Protein AF-A0A633DMC1-F1 (afdb_monomer)

Secondary structure (DSSP, 8-state):
--HHHHHHHHHHHHHHHHTTS-HHHHHHHTTSHHHHHHHHHHHHHGGGGGSPPPTT---HHHHHHHHHHHHHSHHHHHHHHHHTTSHHHHHHHHHT-TTHHHHHHHHHHHHHHHH-TTHHHHHHHHHHHHHTTTS-----

Mean predicted aligned error: 9.58 Å

Sequence (140 aa):
MEKSVFYREVAHRTECLQMSVSRMAVARWCDSPEHREALWQICRDTAAFMVPPAEDGEPAWRKALWARLQETSPDALRQLLALSGGAVLRNQLARGEVYAGAVLHSLLKSWLSQYGRGKERMRQAAQGVTSAREYGGGTG

Organism: Salmonella enterica (NCBI:txid28901)

Nearest PDB structures (foldseek):
  5wg3-assembly1_A  TM=5.152E-01  e=1.893E+00  Homo sapiens
  5ukm-assembly1_A  TM=4.163E-01  e=3.905E+00  Bos taurus

Radius of gyration: 19.3 Å; Cα contacts (8 Å, |Δi|>4): 117; chains: 1; bounding box: 51×54×48 Å

Solvent-accessible surface area (backbone atoms only — not comparable to full-atom values): 7842 Å² total; per-residue (Å²): 104,60,66,71,56,49,55,51,52,32,51,53,53,30,55,61,38,54,76,58,33,54,63,69,59,52,48,61,54,39,68,41,68,67,46,40,51,49,49,52,52,52,29,58,67,30,50,74,36,69,58,69,63,62,85,91,53,85,57,69,62,46,33,53,52,45,52,52,49,48,70,76,39,47,67,64,50,53,53,51,40,59,49,54,58,34,70,64,59,55,52,35,30,71,68,30,41,84,54,37,42,28,24,51,24,54,46,42,50,50,46,43,72,73,54,45,77,56,60,66,61,49,53,50,49,60,53,50,58,60,56,66,68,73,76,73,80,88,77,135

Structure (mmCIF, N/CA/C/O backbone):
data_AF-A0A633DMC1-F1
#
_entry.id   AF-A0A633DMC1-F1
#
loop_
_atom_site.group_PDB
_atom_site.id
_atom_site.type_symbol
_atom_site.label_atom_id
_atom_site.label_alt_id
_atom_site.label_comp_id
_atom_site.label_asym_id
_atom_site.label_entity_id
_atom_site.label_seq_id
_atom_site.pdbx_PDB_ins_code
_atom_site.Cartn_x
_atom_site.Cartn_y
_atom_site.Cartn_z
_atom_site.occupancy
_atom_site.B_iso_or_equiv
_atom_site.auth_seq_id
_atom_site.auth_comp_id
_atom_site.auth_asym_id
_atom_site.auth_atom_id
_atom_site.pdbx_PDB_model_num
ATOM 1 N N . MET A 1 1 ? 6.263 -1.974 -20.923 1.00 65.88 1 MET A N 1
ATOM 2 C CA . MET A 1 1 ? 5.008 -2.593 -20.416 1.00 65.88 1 MET A CA 1
ATOM 3 C C . MET A 1 1 ? 3.846 -1.702 -20.809 1.00 65.88 1 MET A C 1
ATOM 5 O O . MET A 1 1 ? 3.902 -0.510 -20.532 1.00 65.88 1 MET A O 1
ATOM 9 N N . GLU A 1 2 ? 2.811 -2.242 -21.452 1.00 77.75 2 GLU A N 1
ATOM 10 C CA . GLU A 1 2 ? 1.644 -1.441 -21.829 1.00 77.75 2 GLU A CA 1
ATOM 11 C C . GLU A 1 2 ? 0.895 -0.948 -20.575 1.00 77.75 2 GLU A C 1
ATOM 13 O O . GLU A 1 2 ? 0.689 -1.704 -19.623 1.00 77.75 2 GLU A O 1
ATOM 18 N N . LYS A 1 3 ? 0.485 0.329 -20.550 1.00 77.88 3 LYS A N 1
ATOM 19 C CA . LYS A 1 3 ? -0.180 0.937 -19.379 1.00 77.88 3 LYS A CA 1
ATOM 20 C C . LYS A 1 3 ? -1.453 0.180 -18.979 1.00 77.88 3 LYS A C 1
ATOM 22 O O . LYS A 1 3 ? -1.746 0.052 -17.793 1.00 77.88 3 LYS A O 1
ATOM 27 N N . SER A 1 4 ? -2.182 -0.342 -19.963 1.00 84.12 4 SER A N 1
ATOM 28 C CA . SER A 1 4 ? -3.394 -1.150 -19.784 1.00 84.12 4 SER A CA 1
ATOM 29 C C . SER A 1 4 ? -3.129 -2.428 -18.973 1.00 84.12 4 SER A C 1
ATOM 31 O O . SER A 1 4 ? -3.897 -2.758 -18.068 1.00 84.12 4 SER A O 1
ATOM 33 N N . VAL A 1 5 ? -2.004 -3.102 -19.237 1.00 89.12 5 VAL A N 1
ATOM 34 C CA . VAL A 1 5 ? -1.569 -4.317 -18.534 1.00 89.12 5 VAL A CA 1
ATOM 35 C C . VAL A 1 5 ? -1.218 -4.001 -17.085 1.00 89.12 5 VAL A C 1
ATOM 37 O O . VAL A 1 5 ? -1.661 -4.714 -16.188 1.00 89.12 5 VAL A O 1
ATOM 40 N N . PHE A 1 6 ? -0.500 -2.900 -16.838 1.00 90.50 6 PHE A N 1
ATOM 41 C CA . PHE A 1 6 ? -0.142 -2.491 -15.479 1.00 90.50 6 PHE A CA 1
ATOM 42 C C . PHE A 1 6 ? -1.378 -2.298 -14.594 1.00 90.50 6 PHE A C 1
ATOM 44 O O . PHE A 1 6 ? -1.465 -2.887 -13.520 1.00 90.50 6 PHE A O 1
ATOM 51 N N . TYR A 1 7 ? -2.357 -1.507 -15.043 1.00 92.69 7 TYR A N 1
ATOM 52 C CA . TYR A 1 7 ? -3.549 -1.237 -14.234 1.00 92.69 7 TYR A CA 1
ATOM 53 C C . TYR A 1 7 ? -4.426 -2.476 -14.038 1.00 92.69 7 TYR A C 1
ATOM 55 O O . TYR A 1 7 ? -4.974 -2.657 -12.950 1.00 92.69 7 TYR A O 1
ATOM 63 N N . ARG A 1 8 ? -4.527 -3.348 -15.051 1.00 93.81 8 ARG A N 1
ATOM 64 C CA . ARG A 1 8 ? -5.239 -4.628 -14.927 1.00 93.81 8 ARG A CA 1
ATOM 65 C C . ARG A 1 8 ? -4.585 -5.526 -13.877 1.00 93.81 8 ARG A C 1
ATOM 67 O O . ARG A 1 8 ? -5.284 -6.078 -13.034 1.00 93.81 8 ARG A O 1
ATOM 74 N N . GLU A 1 9 ? -3.261 -5.634 -13.902 1.00 94.25 9 GLU A N 1
ATOM 75 C CA . GLU A 1 9 ? -2.512 -6.453 -12.949 1.00 94.25 9 GLU A CA 1
ATOM 76 C C . GLU A 1 9 ? -2.617 -5.901 -11.521 1.00 94.25 9 GLU A C 1
ATOM 78 O O . GLU A 1 9 ? -2.816 -6.659 -10.572 1.00 94.25 9 GLU A O 1
ATOM 83 N N . VAL A 1 10 ? -2.548 -4.574 -11.356 1.00 94.12 10 VAL A N 1
ATOM 84 C CA . VAL A 1 10 ? -2.774 -3.921 -10.057 1.00 94.12 10 VAL A CA 1
ATOM 85 C C . VAL A 1 10 ? -4.169 -4.245 -9.527 1.00 94.12 10 VAL A C 1
ATOM 87 O O . VAL A 1 10 ? -4.284 -4.663 -8.377 1.00 94.12 10 VAL A O 1
ATOM 90 N N . ALA A 1 11 ? -5.211 -4.108 -10.353 1.00 93.75 11 ALA A N 1
ATOM 91 C CA . ALA A 1 11 ? -6.582 -4.420 -9.953 1.00 93.75 11 ALA A CA 1
ATOM 92 C C . ALA A 1 11 ? -6.720 -5.885 -9.511 1.00 93.75 11 ALA A C 1
ATOM 94 O O . ALA A 1 11 ? -7.187 -6.146 -8.403 1.00 93.75 11 ALA A O 1
ATOM 95 N N . HIS A 1 12 ? -6.216 -6.821 -10.319 1.00 93.44 12 HIS A N 1
ATOM 96 C CA . HIS A 1 12 ? -6.263 -8.249 -10.015 1.00 93.44 12 HIS A CA 1
ATOM 97 C C . HIS A 1 12 ? -5.552 -8.591 -8.696 1.00 93.44 12 HIS A C 1
ATOM 99 O O . HIS A 1 12 ? -6.106 -9.268 -7.830 1.00 93.44 12 HIS A O 1
ATOM 105 N N . ARG A 1 13 ? -4.334 -8.075 -8.487 1.00 93.12 13 ARG A N 1
ATOM 106 C CA . ARG A 1 13 ? -3.581 -8.307 -7.243 1.00 93.12 13 ARG A CA 1
ATOM 107 C C . ARG A 1 13 ? -4.263 -7.690 -6.029 1.00 93.12 13 ARG A C 1
ATOM 109 O O . ARG A 1 13 ? -4.246 -8.292 -4.956 1.00 93.12 13 ARG A O 1
ATOM 116 N N . THR A 1 14 ? -4.856 -6.507 -6.181 1.00 93.06 14 THR A N 1
ATOM 117 C CA . THR A 1 14 ? -5.632 -5.875 -5.112 1.00 93.06 14 THR A CA 1
ATOM 118 C C . THR A 1 14 ? -6.859 -6.710 -4.755 1.00 93.06 14 THR A C 1
ATOM 120 O O . THR A 1 14 ? -7.099 -6.910 -3.568 1.00 93.06 14 THR A O 1
ATOM 123 N N . GLU A 1 15 ? -7.596 -7.239 -5.732 1.00 90.56 15 GLU A N 1
ATOM 124 C CA . GLU A 1 15 ? -8.737 -8.134 -5.490 1.00 90.56 15 GLU A CA 1
ATOM 125 C C . GLU A 1 15 ? -8.318 -9.394 -4.725 1.00 90.56 15 GLU A C 1
ATOM 127 O O . GLU A 1 15 ? -8.904 -9.703 -3.686 1.00 90.56 15 GLU A O 1
ATOM 132 N N . CYS A 1 16 ? -7.248 -10.067 -5.161 1.00 89.19 16 CYS A N 1
ATOM 133 C CA . CYS A 1 16 ? -6.709 -11.230 -4.455 1.00 89.19 16 CYS A CA 1
ATOM 134 C C . CYS A 1 16 ? -6.310 -10.890 -3.012 1.00 89.19 16 CYS A C 1
ATOM 136 O O . CYS A 1 16 ? -6.610 -11.644 -2.088 1.00 89.19 16 CYS A O 1
ATOM 138 N N . LEU A 1 17 ? -5.665 -9.739 -2.794 1.00 87.75 17 LEU A N 1
ATOM 139 C CA . LEU A 1 17 ? -5.253 -9.313 -1.459 1.00 87.75 17 LEU A CA 1
ATOM 140 C C . LEU A 1 17 ? -6.452 -8.996 -0.557 1.00 87.75 17 LEU A C 1
ATOM 142 O O . LEU A 1 17 ? -6.435 -9.336 0.625 1.00 87.75 17 LEU A O 1
ATOM 146 N N . GLN A 1 18 ? -7.509 -8.388 -1.102 1.00 86.94 18 GLN A N 1
ATOM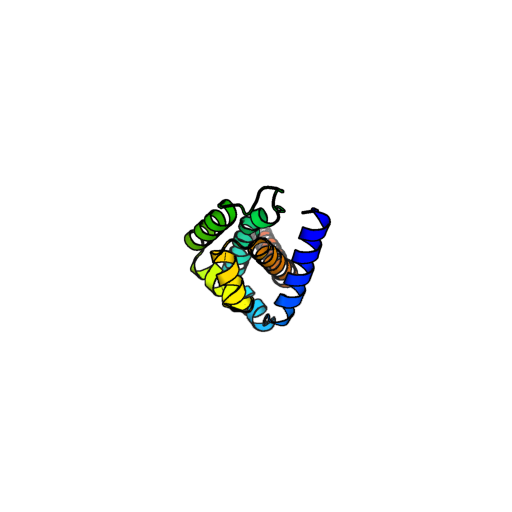 147 C CA . GLN A 1 18 ? -8.723 -8.058 -0.351 1.00 86.94 18 GLN A CA 1
ATOM 148 C C . GLN A 1 18 ? -9.412 -9.284 0.253 1.00 86.94 18 GLN A C 1
ATOM 150 O O . GLN A 1 18 ? -10.060 -9.150 1.292 1.00 86.94 18 GLN A O 1
ATOM 155 N N . MET A 1 19 ? -9.251 -10.468 -0.344 1.00 84.31 19 MET A N 1
ATOM 156 C CA . MET A 1 19 ? -9.784 -11.718 0.207 1.00 84.31 19 MET A CA 1
ATOM 157 C C . MET A 1 19 ? -9.122 -12.107 1.538 1.00 84.31 19 MET A C 1
ATOM 159 O O . MET A 1 19 ? -9.751 -12.760 2.366 1.00 84.31 19 MET A O 1
ATOM 163 N N . SER A 1 20 ? -7.888 -11.657 1.773 1.00 82.44 20 SER A N 1
ATOM 164 C CA . SER A 1 20 ? -7.120 -11.914 3.000 1.00 82.44 20 SER A CA 1
ATOM 165 C C . SER A 1 20 ? -7.283 -10.818 4.060 1.00 82.44 20 SER A C 1
ATOM 167 O O . SER A 1 20 ? -6.751 -10.933 5.164 1.00 82.44 20 SER A O 1
ATOM 169 N N . VAL A 1 21 ? -7.999 -9.735 3.744 1.00 86.69 21 VAL A N 1
ATOM 170 C CA . VAL A 1 21 ? -8.185 -8.591 4.643 1.00 86.69 21 VAL A CA 1
ATOM 171 C C . VAL A 1 21 ? -9.349 -8.838 5.596 1.00 86.69 21 VAL A C 1
ATOM 173 O O . VAL A 1 21 ? -10.490 -9.054 5.183 1.00 86.69 21 VAL A O 1
ATOM 176 N N . SER A 1 22 ? -9.097 -8.686 6.898 1.00 85.75 22 SER A N 1
ATOM 177 C CA . SER A 1 22 ? -10.168 -8.674 7.897 1.00 85.75 22 SER A CA 1
ATOM 178 C C . SER A 1 22 ? -10.947 -7.358 7.837 1.00 85.75 22 SER A C 1
ATOM 180 O O . SER A 1 22 ? -10.563 -6.352 8.438 1.00 85.75 22 SER A O 1
ATOM 182 N N . ARG A 1 23 ? -12.082 -7.365 7.129 1.00 86.50 23 ARG A N 1
ATOM 183 C CA . ARG A 1 23 ? -12.952 -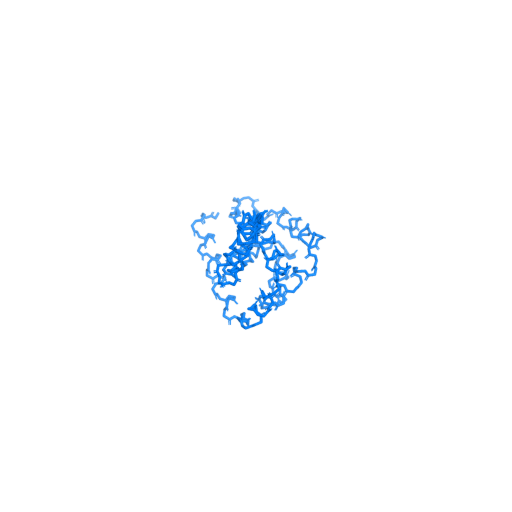6.184 6.966 1.00 86.50 23 ARG A CA 1
ATOM 184 C C . ARG A 1 23 ? -13.401 -5.592 8.304 1.00 86.50 23 ARG A C 1
ATOM 186 O O . ARG A 1 23 ? -13.394 -4.378 8.470 1.00 86.50 23 ARG A O 1
ATOM 193 N N . MET A 1 24 ? -13.712 -6.439 9.288 1.00 88.81 24 MET A N 1
ATOM 194 C CA . MET A 1 24 ? -14.089 -5.988 10.634 1.00 88.81 24 MET A CA 1
ATOM 195 C C . MET A 1 24 ? -12.937 -5.319 11.392 1.00 88.81 24 MET A C 1
ATOM 197 O O . MET A 1 24 ? -13.182 -4.454 12.230 1.00 88.81 24 MET A O 1
ATOM 201 N N . ALA A 1 25 ? -11.688 -5.731 11.157 1.00 90.75 25 ALA A N 1
ATOM 202 C CA . ALA A 1 25 ? -10.532 -5.087 11.775 1.00 90.75 25 ALA A CA 1
ATOM 203 C C . ALA A 1 25 ? -10.266 -3.715 11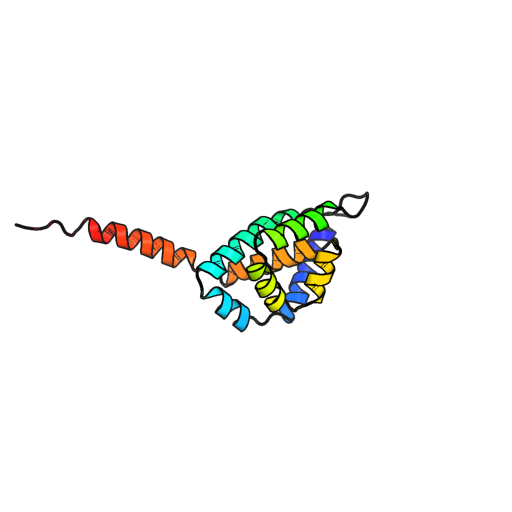.143 1.00 90.75 25 ALA A C 1
ATOM 205 O O . ALA A 1 25 ? -10.034 -2.752 11.866 1.00 90.75 25 ALA A O 1
ATOM 206 N N . VAL A 1 26 ? -10.386 -3.610 9.814 1.00 91.25 26 VAL A N 1
ATOM 207 C CA . VAL A 1 26 ? -10.269 -2.330 9.096 1.00 91.25 26 VAL A CA 1
ATOM 208 C C . VAL A 1 26 ? -11.360 -1.356 9.538 1.00 91.25 26 VAL A C 1
ATOM 210 O O . VAL A 1 26 ? -11.050 -0.206 9.834 1.00 91.25 26 VAL A O 1
ATOM 213 N N . ALA A 1 27 ? -12.612 -1.815 9.638 1.00 90.50 27 ALA A N 1
ATOM 214 C CA . ALA A 1 27 ? -13.729 -0.993 10.098 1.00 90.50 27 ALA A CA 1
ATOM 215 C C . ALA A 1 27 ? -13.478 -0.432 11.507 1.00 90.50 27 ALA A C 1
ATOM 217 O O . ALA A 1 27 ? -13.495 0.781 11.681 1.00 90.50 27 ALA A O 1
ATOM 218 N N . ARG A 1 28 ? -13.130 -1.301 12.471 1.00 91.12 28 ARG A N 1
ATOM 219 C CA . ARG A 1 28 ? -12.800 -0.891 13.848 1.00 91.12 28 ARG A CA 1
ATOM 220 C C . ARG A 1 28 ? -11.628 0.079 13.911 1.00 91.12 28 ARG A C 1
ATOM 222 O O . ARG A 1 28 ? -11.650 1.039 14.671 1.00 91.12 28 ARG A O 1
ATOM 229 N N . TRP A 1 29 ? -10.595 -0.155 13.107 1.00 91.50 29 TRP A N 1
ATOM 230 C CA . TRP A 1 29 ? -9.462 0.758 13.037 1.00 91.50 29 TRP A CA 1
ATOM 231 C C . TRP A 1 29 ? -9.895 2.136 12.510 1.00 91.50 29 TRP A C 1
ATOM 233 O O . TRP A 1 29 ? -9.508 3.156 13.073 1.00 91.50 29 TRP A O 1
ATOM 243 N N . CYS A 1 30 ? -10.775 2.170 11.506 1.00 90.75 30 CYS A N 1
ATOM 244 C CA . CYS A 1 30 ? -11.334 3.395 10.932 1.00 90.75 30 CYS A CA 1
ATOM 245 C C . CYS A 1 30 ? -12.385 4.100 11.813 1.00 90.75 30 CYS A C 1
ATOM 247 O O . CYS A 1 30 ? -12.872 5.155 11.402 1.00 90.75 30 CYS A O 1
ATOM 249 N N . ASP A 1 31 ? -12.746 3.585 12.994 1.00 88.81 31 ASP A N 1
ATOM 250 C CA . ASP A 1 31 ? -13.675 4.273 13.906 1.00 88.81 31 ASP A CA 1
ATOM 251 C C . ASP A 1 31 ? -13.053 5.555 14.493 1.00 88.81 31 ASP A C 1
ATOM 253 O O . ASP A 1 31 ? -13.760 6.548 14.710 1.00 88.81 31 ASP A O 1
ATOM 257 N N . SER A 1 32 ? -11.724 5.598 14.639 1.00 89.06 32 SER A N 1
ATOM 258 C CA . SER A 1 32 ? -10.988 6.790 15.083 1.00 89.06 32 SER A CA 1
ATOM 259 C C . SER A 1 32 ? -10.852 7.839 13.961 1.00 89.06 32 SER A C 1
ATOM 261 O O . SER A 1 32 ? -10.507 7.502 12.821 1.00 89.06 32 SER A O 1
ATOM 263 N N . PRO A 1 33 ? -11.103 9.135 14.246 1.00 88.12 33 PRO A N 1
ATOM 264 C CA . PRO A 1 33 ? -10.838 10.216 13.298 1.00 88.12 33 PRO A CA 1
ATOM 265 C C . PRO A 1 33 ? -9.365 10.336 12.912 1.00 88.12 33 PRO A C 1
ATOM 267 O O . PRO A 1 33 ? -9.081 10.562 11.737 1.00 88.12 33 PRO A O 1
ATOM 270 N N . GLU A 1 34 ? -8.449 10.138 13.856 1.00 90.25 34 GLU A N 1
ATOM 271 C CA . GLU A 1 34 ? -7.006 10.186 13.624 1.00 90.25 34 GLU A CA 1
ATOM 272 C C . GLU A 1 34 ? -6.581 9.103 12.628 1.00 90.25 34 GLU A C 1
ATOM 274 O O . GLU A 1 34 ? -5.845 9.372 11.680 1.00 90.25 34 GLU A O 1
ATOM 279 N N . HIS A 1 35 ? -7.108 7.887 12.784 1.00 91.69 35 HIS A N 1
ATOM 280 C CA . HIS A 1 35 ? -6.845 6.781 11.866 1.00 91.69 35 HIS A CA 1
ATOM 281 C C . HIS A 1 35 ? -7.410 7.034 10.466 1.00 91.69 35 HIS A C 1
ATOM 283 O O . HIS A 1 35 ? -6.748 6.745 9.468 1.00 91.69 35 HIS A O 1
ATOM 289 N N . ARG A 1 36 ? -8.602 7.630 10.355 1.00 90.38 36 ARG A N 1
ATOM 290 C CA . ARG A 1 36 ? -9.156 8.017 9.046 1.00 90.38 36 ARG A CA 1
ATOM 291 C C . ARG A 1 36 ? -8.307 9.074 8.349 1.00 90.38 36 ARG A C 1
ATOM 293 O O . ARG A 1 36 ? -8.120 8.986 7.137 1.00 90.38 36 ARG A O 1
ATOM 300 N N . GLU A 1 37 ? -7.801 10.055 9.090 1.00 90.81 37 GLU A N 1
ATOM 301 C CA . GLU A 1 37 ? -6.932 11.083 8.521 1.00 90.81 37 GLU A CA 1
ATOM 302 C C . GLU A 1 37 ? -5.569 10.499 8.123 1.00 90.81 37 GLU A C 1
ATOM 304 O O . GLU A 1 37 ? -5.100 10.751 7.016 1.00 90.81 37 GLU A O 1
ATOM 309 N N . ALA A 1 38 ? -4.992 9.615 8.943 1.00 91.62 38 ALA A N 1
ATOM 310 C CA . ALA A 1 38 ? -3.773 8.887 8.595 1.00 91.62 38 ALA A CA 1
ATOM 311 C C . ALA A 1 38 ? -3.956 8.024 7.334 1.00 91.62 38 ALA A C 1
ATOM 313 O O . ALA A 1 38 ? -3.114 8.041 6.437 1.00 91.62 38 ALA A O 1
ATOM 314 N N . LEU A 1 39 ? -5.079 7.310 7.217 1.00 92.94 39 LEU A N 1
ATOM 315 C CA . LEU A 1 39 ? -5.425 6.554 6.013 1.00 92.94 39 LEU A CA 1
ATOM 316 C C . LEU A 1 39 ? -5.549 7.461 4.786 1.00 92.94 39 LEU A C 1
ATOM 318 O O . LEU A 1 39 ? -5.060 7.101 3.716 1.00 92.94 39 LEU A O 1
ATOM 322 N N . TRP A 1 40 ? -6.178 8.630 4.931 1.00 93.81 40 TRP A N 1
ATOM 323 C CA . TRP A 1 40 ? -6.290 9.608 3.850 1.00 93.81 40 TRP A CA 1
ATOM 324 C C . TRP A 1 40 ? -4.916 10.113 3.400 1.00 93.81 40 TRP A C 1
ATOM 326 O O . TRP A 1 40 ? -4.618 10.081 2.204 1.00 93.81 40 TRP A O 1
ATOM 336 N N . GLN A 1 41 ? -4.064 10.501 4.349 1.00 92.50 41 GLN A N 1
ATOM 337 C CA . GLN A 1 41 ? -2.728 11.020 4.075 1.00 92.50 41 GLN A CA 1
ATOM 338 C C . GLN A 1 41 ? -1.841 9.963 3.399 1.00 92.50 41 GLN A C 1
ATOM 340 O O . GLN A 1 41 ? -1.283 10.210 2.333 1.00 92.50 41 GLN A O 1
ATOM 345 N N . ILE A 1 42 ? -1.803 8.740 3.932 1.00 93.69 42 ILE A N 1
ATOM 346 C CA . ILE A 1 42 ? -1.011 7.647 3.350 1.00 93.69 42 ILE A CA 1
ATOM 347 C C . ILE A 1 42 ? -1.562 7.246 1.973 1.00 93.69 42 ILE A C 1
ATOM 349 O O . ILE A 1 42 ? -0.797 6.982 1.041 1.00 93.69 42 ILE A O 1
ATOM 353 N N . CYS A 1 43 ? -2.885 7.231 1.786 1.00 94.69 43 CYS A N 1
ATOM 354 C CA . CYS A 1 43 ? -3.475 6.970 0.473 1.00 94.69 43 CYS A CA 1
ATOM 355 C C . CYS A 1 43 ? -3.074 8.039 -0.554 1.00 94.69 43 CYS A C 1
ATOM 357 O O . CYS A 1 43 ? -2.813 7.707 -1.712 1.00 94.69 43 CYS A O 1
ATOM 359 N N . ARG A 1 44 ? -3.021 9.312 -0.148 1.00 94.19 44 ARG A N 1
ATOM 360 C CA . ARG A 1 44 ? -2.564 10.413 -1.000 1.00 94.19 44 ARG A CA 1
ATOM 361 C C . ARG A 1 44 ? -1.096 10.237 -1.382 1.00 94.19 44 ARG A C 1
ATOM 363 O O . ARG A 1 44 ? -0.770 10.321 -2.563 1.00 94.19 44 ARG A O 1
ATOM 370 N N . ASP A 1 45 ? -0.232 9.944 -0.419 1.00 92.56 45 ASP A N 1
ATOM 371 C CA . ASP A 1 45 ? 1.212 9.859 -0.655 1.00 92.56 45 ASP A CA 1
ATOM 372 C C . ASP A 1 45 ? 1.604 8.614 -1.471 1.00 92.56 45 ASP A C 1
ATOM 374 O O . ASP A 1 45 ? 2.546 8.637 -2.264 1.00 92.56 45 ASP A O 1
ATOM 378 N N . THR A 1 46 ? 0.826 7.533 -1.363 1.00 94.56 46 THR A N 1
ATOM 379 C CA . THR A 1 46 ? 1.008 6.321 -2.180 1.00 94.56 46 THR A CA 1
ATOM 380 C C . THR A 1 46 ? 0.522 6.469 -3.626 1.00 94.56 46 THR A C 1
ATOM 382 O O . THR A 1 46 ? 0.843 5.616 -4.454 1.00 94.56 46 THR A O 1
ATOM 385 N N . ALA A 1 47 ? -0.187 7.548 -3.986 1.00 94.38 47 ALA A N 1
ATOM 386 C CA . ALA A 1 47 ? -0.670 7.762 -5.355 1.00 94.38 47 ALA A CA 1
ATOM 387 C C . ALA A 1 47 ? 0.468 7.818 -6.390 1.00 94.38 47 ALA A C 1
ATOM 389 O O . ALA A 1 47 ? 0.285 7.402 -7.533 1.00 94.38 47 ALA A O 1
ATOM 390 N N . ALA A 1 48 ? 1.666 8.253 -5.984 1.00 91.75 48 ALA A N 1
ATOM 391 C CA . ALA A 1 48 ? 2.848 8.280 -6.845 1.00 91.75 48 ALA A CA 1
ATOM 392 C C . ALA A 1 48 ? 3.290 6.881 -7.326 1.00 91.75 48 ALA A C 1
ATOM 394 O O . ALA A 1 48 ? 3.963 6.771 -8.348 1.00 91.75 48 ALA A O 1
ATOM 395 N N . PHE A 1 49 ? 2.870 5.796 -6.662 1.00 92.81 49 PHE A N 1
ATOM 396 C CA . PHE A 1 49 ? 3.126 4.434 -7.139 1.00 92.81 49 PHE A CA 1
ATOM 397 C C . PHE A 1 49 ? 2.250 4.011 -8.324 1.00 92.81 49 PHE A C 1
ATOM 399 O O . PHE A 1 49 ? 2.576 3.026 -8.983 1.00 92.81 49 PHE A O 1
ATOM 406 N N . MET A 1 50 ? 1.184 4.752 -8.650 1.00 93.12 50 MET A N 1
ATOM 407 C CA . MET A 1 50 ? 0.289 4.463 -9.785 1.00 93.12 50 MET A CA 1
ATOM 408 C C . MET A 1 50 ? 0.884 4.837 -11.154 1.00 93.12 50 MET A C 1
ATOM 410 O O . MET A 1 50 ? 0.162 4.938 -12.150 1.00 93.12 50 MET A O 1
ATOM 414 N N . VAL A 1 51 ? 2.201 5.035 -11.206 1.00 89.12 51 VAL A N 1
ATOM 415 C CA . VAL A 1 51 ? 2.972 5.285 -12.420 1.00 89.12 51 VAL A CA 1
ATOM 416 C C . VAL A 1 51 ? 3.519 3.946 -12.938 1.00 89.12 51 VAL A C 1
ATOM 418 O O . VAL A 1 51 ? 4.352 3.329 -12.256 1.00 89.12 51 VAL A O 1
ATOM 421 N N . PRO A 1 52 ? 3.081 3.486 -14.128 1.00 86.62 52 PRO A N 1
ATOM 422 C CA . PRO A 1 52 ? 3.619 2.288 -14.764 1.00 86.62 52 PRO A CA 1
ATOM 423 C C . PRO A 1 52 ? 5.139 2.397 -14.961 1.00 86.62 52 PRO A C 1
ATOM 425 O O . PRO A 1 52 ? 5.648 3.503 -15.157 1.00 86.62 52 PRO A O 1
ATOM 428 N N . PRO A 1 53 ? 5.893 1.286 -14.897 1.00 83.50 53 PRO A N 1
ATOM 429 C CA . PRO A 1 53 ? 7.324 1.318 -15.190 1.00 83.50 53 PRO A CA 1
ATOM 430 C C . PRO A 1 53 ? 7.578 1.783 -16.633 1.00 83.50 53 PRO A C 1
ATOM 432 O O . PRO A 1 53 ? 6.845 1.400 -17.548 1.00 83.50 53 PRO A O 1
ATOM 435 N N . ALA A 1 54 ? 8.626 2.589 -16.820 1.00 78.44 54 ALA A N 1
ATOM 436 C CA . ALA A 1 54 ? 9.188 2.858 -18.141 1.00 78.44 54 ALA A CA 1
ATOM 437 C C . ALA A 1 54 ? 9.840 1.580 -18.702 1.00 78.44 54 ALA A C 1
ATOM 439 O O . ALA A 1 54 ? 10.059 0.618 -17.962 1.00 78.44 54 ALA A O 1
ATOM 440 N N . GLU A 1 55 ? 10.125 1.548 -20.004 1.00 66.44 55 GLU A N 1
ATOM 441 C CA . GLU A 1 55 ? 10.697 0.362 -20.663 1.00 66.44 55 GLU A CA 1
ATOM 442 C C . GLU A 1 55 ? 12.091 -0.011 -20.122 1.00 66.44 55 GLU A C 1
ATOM 444 O O . GLU A 1 55 ? 12.439 -1.189 -20.120 1.00 66.44 55 GLU A O 1
ATOM 449 N N . ASP A 1 56 ? 12.803 0.945 -19.514 1.00 57.47 56 ASP A N 1
ATOM 450 C CA . ASP A 1 56 ? 14.232 0.827 -19.188 1.00 57.47 56 ASP A CA 1
ATOM 451 C C . ASP A 1 56 ? 14.538 0.514 -17.707 1.00 57.47 56 ASP A C 1
ATOM 453 O O . ASP A 1 56 ? 15.620 0.812 -17.200 1.00 57.47 56 ASP A O 1
ATOM 457 N N . GLY A 1 57 ? 13.603 -0.123 -16.996 1.00 61.47 57 GLY A N 1
ATOM 458 C CA . GLY A 1 57 ? 13.908 -0.827 -15.743 1.00 61.47 57 GLY A CA 1
ATOM 459 C C . GLY A 1 57 ? 13.212 -0.338 -14.470 1.00 61.47 57 GLY A C 1
ATOM 460 O O . GLY A 1 57 ? 12.388 0.582 -14.454 1.00 61.47 57 GLY A O 1
ATOM 461 N N . GLU A 1 58 ? 13.512 -1.041 -13.371 1.00 65.12 58 GLU A N 1
ATOM 462 C CA . GLU A 1 58 ? 12.914 -0.801 -12.059 1.00 65.12 58 GLU A CA 1
ATOM 463 C C . GLU A 1 58 ? 13.442 0.498 -11.434 1.00 65.12 58 GLU A C 1
ATOM 465 O O . GLU A 1 58 ? 14.640 0.635 -11.179 1.00 65.12 58 GLU A O 1
ATOM 470 N N . PRO A 1 59 ? 12.573 1.465 -11.118 1.00 68.81 59 PRO A N 1
ATOM 471 C CA . PRO A 1 59 ? 13.020 2.728 -10.591 1.00 68.81 59 PRO A CA 1
ATOM 472 C C . PRO A 1 59 ? 13.421 2.609 -9.121 1.00 68.81 59 PRO A C 1
ATOM 474 O O . PRO A 1 59 ? 12.585 2.344 -8.251 1.00 68.81 59 PRO A O 1
ATOM 477 N N . ALA A 1 60 ? 14.674 2.952 -8.818 1.00 83.88 60 ALA A N 1
ATOM 478 C CA . ALA A 1 60 ? 15.155 3.174 -7.452 1.00 83.88 60 ALA A CA 1
ATOM 479 C C . ALA A 1 60 ? 14.264 4.153 -6.652 1.00 83.88 60 ALA A C 1
ATOM 481 O O . ALA A 1 60 ? 14.188 4.061 -5.424 1.00 83.88 60 ALA A O 1
ATOM 482 N N . TRP A 1 61 ? 13.513 5.031 -7.337 1.00 87.94 61 TRP A N 1
ATOM 483 C CA . TRP A 1 61 ? 12.559 5.942 -6.700 1.00 87.94 61 TRP A CA 1
ATOM 484 C C . TRP A 1 61 ? 11.448 5.220 -5.934 1.00 87.94 61 TRP A C 1
ATOM 486 O O . TRP A 1 61 ? 10.967 5.771 -4.950 1.00 87.94 61 TRP A O 1
ATOM 496 N N . ARG A 1 62 ? 11.055 3.991 -6.308 1.00 91.19 62 ARG A N 1
ATOM 497 C CA . ARG A 1 62 ? 10.015 3.245 -5.572 1.00 91.19 62 ARG A CA 1
ATOM 498 C C . ARG A 1 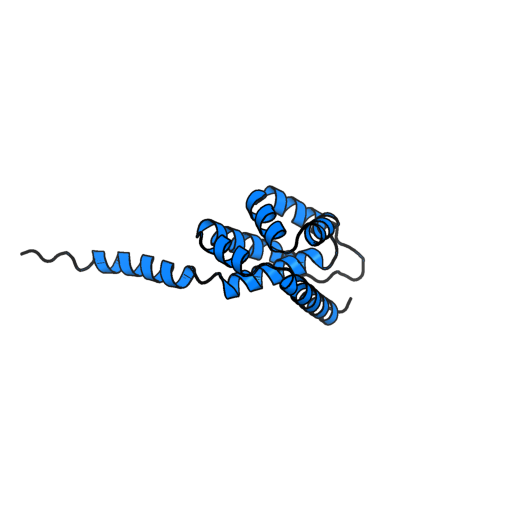62 ? 10.477 2.880 -4.165 1.00 91.19 62 ARG A C 1
ATOM 500 O O . ARG A 1 62 ? 9.720 3.053 -3.213 1.00 91.19 62 ARG A O 1
ATOM 507 N N . LYS A 1 63 ? 11.735 2.448 -4.028 1.00 91.44 63 LYS A N 1
ATOM 508 C CA . LYS A 1 63 ? 12.362 2.176 -2.724 1.00 91.44 63 LYS A CA 1
ATOM 509 C C . LYS A 1 63 ? 12.514 3.457 -1.909 1.00 91.44 63 LYS A C 1
ATOM 511 O O . LYS A 1 63 ? 12.168 3.465 -0.734 1.00 91.44 63 LYS A O 1
ATOM 516 N N . ALA A 1 64 ? 12.974 4.539 -2.538 1.00 92.06 64 ALA A N 1
ATOM 517 C CA . ALA A 1 64 ? 13.128 5.831 -1.871 1.00 92.06 64 ALA A CA 1
ATOM 518 C C . ALA A 1 64 ? 11.783 6.397 -1.382 1.00 92.06 64 ALA A C 1
ATOM 520 O O . ALA A 1 64 ? 11.674 6.865 -0.251 1.00 92.06 64 ALA A O 1
ATOM 521 N N . LEU A 1 65 ? 10.734 6.300 -2.205 1.00 92.25 65 LEU A N 1
ATOM 522 C CA . LEU A 1 65 ? 9.382 6.704 -1.827 1.00 92.25 65 LEU A CA 1
ATOM 523 C C . LEU A 1 65 ? 8.850 5.851 -0.673 1.00 92.25 65 LEU A C 1
ATOM 525 O O . LEU A 1 65 ? 8.260 6.388 0.262 1.00 92.25 65 LEU A O 1
ATOM 529 N N . TRP A 1 66 ? 9.083 4.536 -0.713 1.00 94.06 66 TRP A N 1
ATOM 530 C CA . TRP A 1 66 ? 8.705 3.653 0.385 1.00 94.06 66 TRP A CA 1
ATOM 531 C C . TRP A 1 66 ? 9.422 4.013 1.692 1.00 94.06 66 TRP A C 1
ATOM 533 O O . TRP A 1 66 ? 8.760 4.165 2.715 1.00 94.06 66 TRP A O 1
ATOM 543 N N . ALA A 1 67 ? 10.738 4.232 1.655 1.00 93.62 67 ALA A N 1
ATOM 544 C CA . ALA A 1 67 ? 11.513 4.645 2.824 1.00 93.62 67 ALA A CA 1
ATOM 545 C C . ALA A 1 67 ? 10.983 5.958 3.427 1.00 93.62 67 ALA A C 1
ATOM 547 O O . ALA A 1 67 ? 10.710 6.026 4.624 1.00 93.62 67 ALA A O 1
ATOM 548 N N . ARG A 1 68 ? 10.702 6.963 2.588 1.00 93.25 68 ARG A N 1
ATOM 549 C CA . ARG A 1 68 ? 10.121 8.239 3.031 1.00 93.25 68 ARG A CA 1
ATOM 550 C C . ARG A 1 68 ? 8.760 8.068 3.717 1.00 93.25 68 ARG A C 1
ATOM 552 O O . ARG A 1 68 ? 8.473 8.740 4.707 1.00 93.25 68 ARG A O 1
ATOM 559 N N . LEU A 1 69 ? 7.906 7.184 3.199 1.00 92.62 69 LEU A N 1
ATOM 560 C CA . LEU A 1 69 ? 6.613 6.874 3.822 1.00 92.62 69 LEU A CA 1
ATOM 561 C C . LEU A 1 69 ? 6.790 6.228 5.200 1.00 92.62 69 LEU A C 1
ATOM 563 O O . LEU A 1 69 ? 6.052 6.554 6.131 1.00 92.62 69 LEU A O 1
ATOM 567 N N . GLN A 1 70 ? 7.782 5.344 5.341 1.00 93.31 70 GLN A N 1
ATOM 568 C CA . GLN A 1 70 ? 8.124 4.732 6.625 1.00 93.31 70 GLN A CA 1
ATOM 569 C C . GLN A 1 70 ? 8.626 5.761 7.643 1.00 93.31 70 GLN A C 1
ATOM 571 O O . GLN A 1 70 ? 8.308 5.628 8.819 1.00 93.31 70 GLN A O 1
ATOM 576 N N . GLU A 1 71 ? 9.348 6.793 7.207 1.00 92.44 71 GLU A N 1
ATOM 577 C CA . GLU A 1 71 ? 9.810 7.885 8.074 1.00 92.44 71 GLU A CA 1
ATOM 578 C C . GLU A 1 71 ? 8.674 8.831 8.486 1.00 92.44 71 GLU A C 1
ATOM 580 O O . GLU A 1 71 ? 8.601 9.256 9.635 1.00 92.44 71 GLU A O 1
ATOM 585 N N . THR A 1 72 ? 7.763 9.142 7.560 1.00 88.81 72 THR A N 1
ATOM 586 C CA . THR A 1 72 ? 6.710 10.151 7.779 1.00 88.81 72 THR A CA 1
ATOM 587 C C . THR A 1 72 ? 5.560 9.620 8.637 1.00 88.81 72 THR A C 1
ATOM 589 O O . THR A 1 72 ? 4.911 10.375 9.359 1.00 88.81 72 THR A O 1
ATOM 592 N N . SER A 1 73 ? 5.243 8.327 8.544 1.00 86.94 73 SER A N 1
ATOM 593 C CA . SER A 1 73 ? 4.084 7.745 9.239 1.00 86.94 73 SER A CA 1
ATOM 594 C C . SER A 1 73 ? 4.328 6.297 9.687 1.00 86.94 73 SER A C 1
ATOM 596 O O . SER A 1 73 ? 3.560 5.405 9.318 1.00 86.94 73 SER A O 1
ATOM 598 N N . PRO A 1 74 ? 5.371 6.031 10.497 1.00 88.75 74 PRO A N 1
ATOM 599 C CA . PRO A 1 74 ? 5.832 4.674 10.802 1.00 88.75 74 PRO A CA 1
ATOM 600 C C . PRO A 1 74 ? 4.751 3.791 11.435 1.00 88.75 74 PRO A C 1
ATOM 602 O O . PRO A 1 74 ? 4.547 2.653 11.004 1.00 88.75 74 PRO A O 1
ATOM 605 N N . ASP A 1 75 ? 4.036 4.301 12.439 1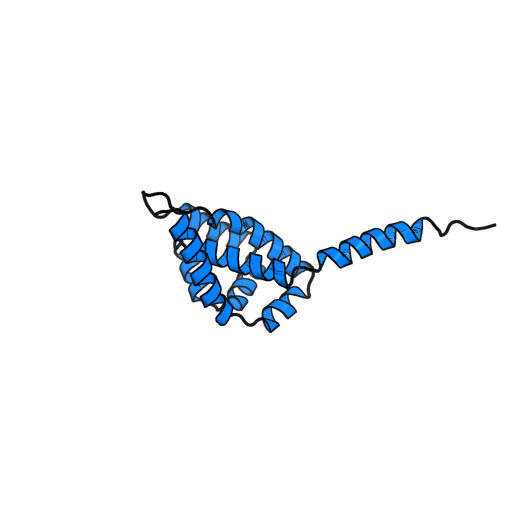.00 90.62 75 ASP A N 1
ATOM 606 C CA . ASP A 1 75 ? 3.068 3.501 13.194 1.00 90.62 75 ASP A CA 1
ATOM 607 C C . ASP A 1 75 ? 1.773 3.258 12.419 1.00 90.62 75 ASP A C 1
ATOM 609 O O . ASP A 1 75 ? 1.301 2.121 12.362 1.00 90.62 75 ASP A O 1
ATOM 613 N N . ALA A 1 76 ? 1.232 4.287 11.762 1.00 89.44 76 ALA A N 1
ATOM 614 C CA . ALA A 1 76 ? 0.041 4.147 10.928 1.00 89.44 76 ALA A CA 1
ATOM 615 C C . ALA A 1 76 ? 0.293 3.185 9.757 1.00 89.44 76 ALA A C 1
ATOM 617 O O . ALA A 1 76 ? -0.512 2.292 9.497 1.00 89.44 76 ALA A O 1
ATOM 618 N N . LEU A 1 77 ? 1.453 3.292 9.103 1.00 90.94 77 LEU A N 1
ATOM 619 C CA . LEU A 1 77 ? 1.849 2.388 8.027 1.00 90.94 77 LEU A CA 1
ATOM 620 C C . LEU A 1 77 ? 2.002 0.944 8.531 1.00 90.94 77 LEU A C 1
ATOM 622 O O . LEU A 1 77 ? 1.520 0.013 7.887 1.00 90.94 77 LEU A O 1
ATOM 626 N N . ARG A 1 78 ? 2.621 0.742 9.705 1.00 90.62 78 ARG A N 1
ATOM 627 C CA . ARG A 1 78 ? 2.764 -0.587 10.327 1.00 90.62 78 ARG A CA 1
ATOM 628 C C . ARG A 1 78 ? 1.400 -1.227 10.588 1.00 90.62 78 ARG A C 1
ATOM 630 O O . ARG A 1 78 ? 1.214 -2.402 10.269 1.00 90.62 78 ARG A O 1
ATOM 637 N N . GLN A 1 79 ? 0.457 -0.462 11.135 1.00 91.12 79 GLN A N 1
ATOM 638 C CA . GLN A 1 79 ? -0.899 -0.932 11.422 1.00 91.12 79 GLN A CA 1
ATOM 639 C C . GLN A 1 79 ? -1.666 -1.266 10.133 1.00 91.12 79 GLN A C 1
ATOM 641 O O . GLN A 1 79 ? -2.229 -2.353 10.022 1.00 91.12 79 GLN A O 1
ATOM 646 N N . LEU A 1 80 ? -1.615 -0.400 9.115 1.00 90.38 80 LEU A N 1
ATOM 647 C CA . LEU A 1 80 ? -2.265 -0.642 7.821 1.00 90.38 80 LEU A CA 1
ATOM 648 C C . LEU A 1 80 ? -1.715 -1.887 7.114 1.00 90.38 80 LEU A C 1
ATOM 650 O O . LEU A 1 80 ? -2.484 -2.685 6.577 1.00 90.38 80 LEU A O 1
ATOM 654 N N . LEU A 1 81 ? -0.397 -2.102 7.149 1.00 90.06 81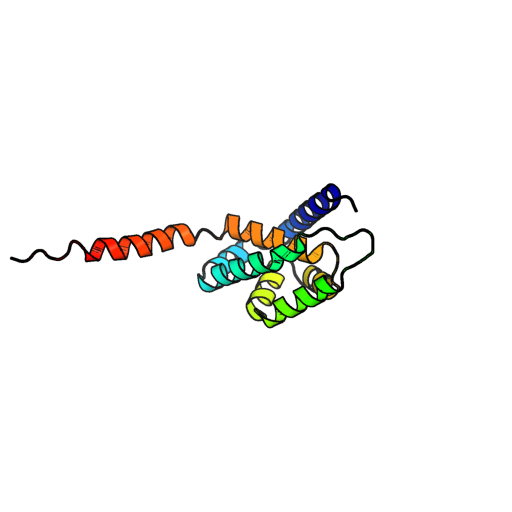 LEU A N 1
ATOM 655 C CA . LEU A 1 81 ? 0.212 -3.302 6.572 1.00 90.06 81 LEU A CA 1
ATOM 656 C C . LEU A 1 81 ? -0.235 -4.575 7.299 1.00 90.06 81 LEU A C 1
ATOM 658 O O . LEU A 1 81 ? -0.514 -5.583 6.648 1.00 90.06 81 LEU A O 1
ATOM 662 N N . ALA A 1 82 ? -0.354 -4.526 8.629 1.00 88.94 82 ALA A N 1
ATOM 663 C CA . ALA A 1 82 ? -0.888 -5.640 9.408 1.00 88.94 82 ALA A CA 1
ATOM 664 C C . ALA A 1 82 ? -2.343 -5.965 9.017 1.00 88.94 82 ALA A C 1
ATOM 666 O O . ALA A 1 82 ? -2.701 -7.135 8.911 1.00 88.94 82 ALA A O 1
ATOM 667 N N . LEU A 1 83 ? -3.151 -4.942 8.719 1.00 88.75 83 LEU A N 1
ATOM 668 C CA . LEU A 1 83 ? -4.532 -5.097 8.247 1.00 88.75 83 LEU A CA 1
ATOM 669 C C . LEU A 1 83 ? -4.628 -5.608 6.799 1.00 88.75 83 LEU A C 1
ATOM 671 O O . LEU A 1 83 ? -5.612 -6.250 6.439 1.00 88.75 83 LEU A O 1
ATOM 675 N N . SER A 1 84 ? -3.616 -5.339 5.970 1.00 83.06 84 SER A N 1
ATOM 676 C CA . SER A 1 84 ? -3.608 -5.655 4.533 1.00 83.06 84 SER A CA 1
ATOM 677 C C . SER A 1 84 ? -3.303 -7.117 4.176 1.00 83.06 84 SER A C 1
ATOM 679 O O . SER A 1 84 ? -3.297 -7.447 2.998 1.00 83.06 84 SER A O 1
ATOM 681 N N . GLY A 1 85 ? -3.038 -7.992 5.154 1.00 69.62 85 GLY A N 1
ATOM 682 C CA . GLY A 1 85 ? -2.642 -9.387 4.898 1.00 69.62 85 GLY A CA 1
ATOM 683 C C . GLY A 1 85 ? -1.143 -9.680 5.069 1.00 69.62 85 GLY A C 1
ATOM 684 O O . GLY A 1 85 ? -0.677 -10.755 4.698 1.00 69.62 85 GLY A O 1
ATOM 685 N N . GLY A 1 86 ? -0.376 -8.770 5.684 1.00 69.25 86 GLY A N 1
ATOM 686 C CA . GLY A 1 86 ? 0.876 -9.124 6.360 1.00 69.25 86 GLY A CA 1
ATOM 687 C C . GLY A 1 86 ? 2.188 -8.925 5.586 1.00 69.25 86 GLY A C 1
ATOM 688 O O . GLY A 1 86 ? 2.350 -8.021 4.767 1.00 69.25 86 GLY A O 1
ATOM 689 N N . ALA A 1 87 ? 3.186 -9.747 5.941 1.00 80.62 87 ALA A N 1
ATOM 690 C CA . ALA A 1 87 ? 4.608 -9.527 5.653 1.00 80.62 87 ALA A CA 1
ATOM 691 C C . ALA A 1 87 ? 4.975 -9.535 4.160 1.00 80.62 87 ALA A C 1
ATOM 693 O O . ALA A 1 87 ? 5.993 -8.952 3.794 1.00 80.62 87 ALA A O 1
ATOM 694 N N . VAL A 1 88 ? 4.162 -10.162 3.304 1.00 86.75 88 VAL A N 1
ATOM 695 C CA . VAL A 1 88 ? 4.439 -10.279 1.864 1.00 86.75 88 VAL A CA 1
ATOM 696 C C . VAL A 1 88 ? 4.418 -8.910 1.190 1.00 86.75 88 VAL A C 1
ATOM 698 O O . VAL A 1 88 ? 5.424 -8.521 0.600 1.00 86.75 88 VAL A O 1
ATOM 701 N N . LEU A 1 89 ? 3.330 -8.144 1.343 1.00 89.50 89 LEU A N 1
ATOM 702 C CA . LEU A 1 89 ? 3.223 -6.812 0.741 1.00 89.50 89 LEU A CA 1
ATOM 703 C C . LEU A 1 89 ? 4.318 -5.879 1.276 1.00 89.50 89 LEU A C 1
ATOM 705 O O . LEU A 1 89 ? 4.968 -5.174 0.508 1.00 89.50 89 LEU A O 1
ATOM 709 N N . ARG A 1 90 ? 4.597 -5.940 2.585 1.00 90.19 90 ARG A N 1
ATOM 710 C CA . ARG A 1 90 ? 5.701 -5.197 3.212 1.00 90.19 90 ARG A CA 1
ATOM 711 C C . ARG A 1 90 ? 7.055 -5.530 2.580 1.00 90.19 90 ARG A C 1
ATOM 713 O O . ARG A 1 90 ? 7.827 -4.624 2.278 1.00 90.19 90 ARG A O 1
ATOM 720 N N . ASN A 1 91 ? 7.354 -6.814 2.391 1.00 90.38 91 ASN A N 1
ATOM 721 C CA . ASN A 1 91 ? 8.621 -7.254 1.811 1.00 90.38 91 ASN A CA 1
ATOM 722 C C . ASN A 1 91 ? 8.737 -6.832 0.341 1.00 90.38 91 ASN A C 1
ATOM 724 O O . ASN A 1 91 ? 9.812 -6.424 -0.092 1.00 90.38 91 ASN A O 1
ATOM 728 N N . GLN A 1 92 ? 7.637 -6.887 -0.413 1.00 91.88 92 GLN A N 1
ATOM 729 C CA . GLN A 1 92 ? 7.599 -6.430 -1.801 1.00 91.88 92 GLN A CA 1
ATOM 730 C C . GLN A 1 92 ? 7.833 -4.916 -1.912 1.00 91.88 92 GLN A C 1
ATOM 732 O O . GLN A 1 92 ? 8.625 -4.471 -2.740 1.00 91.88 92 GLN A O 1
ATOM 737 N N . LEU A 1 93 ? 7.222 -4.124 -1.027 1.00 91.88 93 LEU A N 1
ATOM 738 C CA . LEU A 1 93 ? 7.442 -2.677 -0.940 1.00 91.88 93 LEU A CA 1
ATOM 739 C C . LEU A 1 93 ? 8.898 -2.337 -0.599 1.00 91.88 93 LEU A C 1
ATOM 741 O O . LEU A 1 93 ? 9.506 -1.505 -1.267 1.00 91.88 93 LEU A O 1
ATOM 745 N N . ALA A 1 94 ? 9.493 -3.043 0.369 1.00 90.38 94 ALA A N 1
ATOM 746 C CA . ALA A 1 94 ? 10.904 -2.877 0.726 1.00 90.38 94 ALA A CA 1
ATOM 747 C C . ALA A 1 94 ? 11.855 -3.223 -0.436 1.00 90.38 94 ALA A C 1
ATOM 749 O O . ALA A 1 94 ? 12.908 -2.606 -0.596 1.00 90.38 94 ALA A O 1
ATOM 750 N N . ARG A 1 95 ? 11.473 -4.188 -1.280 1.00 90.38 95 ARG A N 1
ATOM 751 C CA . ARG A 1 95 ? 12.208 -4.548 -2.500 1.00 90.38 95 ARG A CA 1
ATOM 752 C C . ARG A 1 95 ? 11.946 -3.605 -3.672 1.00 90.38 95 ARG A C 1
ATOM 754 O O . ARG A 1 95 ? 12.676 -3.687 -4.652 1.00 90.38 95 ARG A O 1
ATOM 761 N N . GLY A 1 96 ? 10.994 -2.679 -3.562 1.00 89.31 96 GLY A N 1
ATOM 762 C CA . GLY A 1 96 ? 10.643 -1.755 -4.641 1.00 89.31 96 GLY A CA 1
ATOM 763 C C . GLY A 1 96 ? 9.918 -2.419 -5.811 1.00 89.31 96 GLY A C 1
ATOM 764 O O . GLY A 1 96 ? 9.934 -1.864 -6.907 1.00 89.31 96 GLY A O 1
ATOM 765 N N . GLU A 1 97 ? 9.290 -3.573 -5.569 1.00 90.88 97 GLU A N 1
ATOM 766 C CA . GLU A 1 97 ? 8.572 -4.357 -6.576 1.00 90.88 97 GLU A CA 1
ATOM 767 C C . GLU A 1 97 ? 7.556 -3.493 -7.330 1.00 90.88 97 GLU A C 1
ATOM 769 O O . GLU A 1 97 ? 6.777 -2.745 -6.725 1.00 90.88 97 GLU A O 1
ATOM 774 N N . VAL A 1 98 ? 7.531 -3.647 -8.656 1.00 90.75 98 VAL A N 1
ATOM 775 C CA . VAL A 1 98 ? 6.773 -2.805 -9.599 1.00 90.75 98 VAL A CA 1
ATOM 776 C C . VAL A 1 98 ? 5.335 -2.517 -9.158 1.00 90.75 98 VAL A C 1
ATOM 778 O O . VAL A 1 98 ? 4.888 -1.372 -9.229 1.00 90.75 98 VAL A O 1
ATOM 781 N N . TYR A 1 99 ? 4.608 -3.541 -8.711 1.00 91.81 99 TYR A N 1
ATOM 782 C CA . TYR A 1 99 ? 3.176 -3.436 -8.419 1.00 91.81 99 TYR A CA 1
ATOM 783 C C . TYR A 1 99 ? 2.863 -3.137 -6.952 1.00 91.81 99 TYR A C 1
ATOM 785 O O . TYR A 1 99 ? 1.744 -2.738 -6.644 1.00 91.81 99 TYR A O 1
ATOM 793 N N . ALA A 1 100 ? 3.812 -3.326 -6.034 1.00 92.69 100 ALA A N 1
ATOM 794 C CA . ALA A 1 100 ? 3.514 -3.390 -4.603 1.00 92.69 100 ALA A CA 1
ATOM 795 C C . ALA A 1 100 ? 2.923 -2.079 -4.064 1.00 92.69 100 ALA A C 1
ATOM 797 O O . ALA A 1 100 ? 1.896 -2.080 -3.386 1.00 92.69 100 ALA A O 1
ATOM 798 N N . GLY A 1 101 ? 3.523 -0.946 -4.434 1.00 93.88 101 GLY A N 1
ATOM 799 C CA . GLY A 1 101 ? 3.027 0.374 -4.046 1.00 93.88 101 GLY A CA 1
ATOM 800 C C . GLY A 1 101 ? 1.662 0.714 -4.647 1.00 93.88 101 GLY A C 1
ATOM 801 O O . GLY A 1 101 ? 0.818 1.297 -3.971 1.00 93.88 101 GLY A O 1
ATOM 802 N N . ALA A 1 102 ? 1.415 0.305 -5.893 1.00 94.75 102 ALA A N 1
ATOM 803 C CA . ALA A 1 102 ? 0.146 0.538 -6.579 1.00 94.75 102 ALA A CA 1
ATOM 804 C C . ALA A 1 102 ? -0.987 -0.332 -6.009 1.00 94.75 102 ALA A C 1
ATOM 806 O O . ALA A 1 102 ? -2.121 0.129 -5.865 1.00 94.75 102 ALA A O 1
ATOM 807 N N . VAL A 1 103 ? -0.666 -1.572 -5.625 1.00 95.00 103 VAL A N 1
ATOM 808 C CA . VAL A 1 103 ? -1.583 -2.480 -4.923 1.00 95.00 103 VAL A CA 1
ATOM 809 C C . VAL A 1 103 ? -1.931 -1.924 -3.546 1.00 95.00 103 VAL A C 1
ATOM 811 O O . VAL A 1 103 ? -3.112 -1.892 -3.197 1.00 95.00 103 VAL A O 1
ATOM 814 N N . LEU A 1 104 ? -0.938 -1.425 -2.796 1.00 94.81 104 LEU A N 1
ATOM 815 C CA . LEU A 1 104 ? -1.173 -0.738 -1.525 1.00 94.81 104 LEU A CA 1
ATOM 816 C C . LEU A 1 104 ? -2.098 0.469 -1.729 1.00 94.81 104 LEU A C 1
ATOM 818 O O . LEU A 1 104 ? -3.130 0.550 -1.072 1.00 94.81 104 LEU A O 1
ATOM 822 N N . HIS A 1 105 ? -1.784 1.365 -2.669 1.00 96.00 105 HIS A N 1
ATOM 823 C CA . HIS A 1 105 ? -2.619 2.535 -2.956 1.00 96.00 105 HIS A CA 1
ATOM 824 C C . HIS A 1 105 ? -4.070 2.148 -3.272 1.00 96.00 105 HIS A C 1
ATOM 826 O O . HIS A 1 105 ? -5.008 2.698 -2.694 1.00 96.00 105 HIS A O 1
ATOM 832 N N . SER A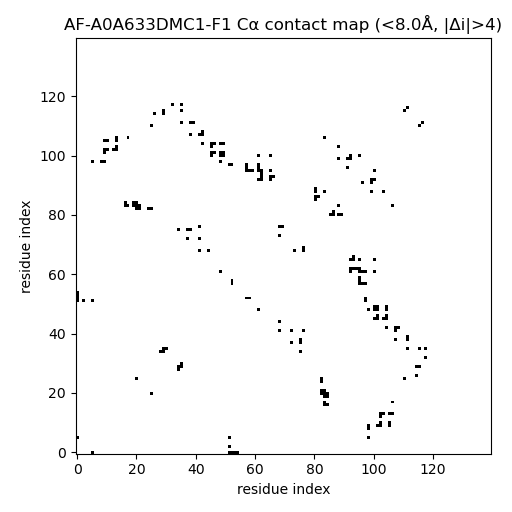 1 106 ? -4.264 1.172 -4.159 1.00 95.69 106 SER A N 1
ATOM 833 C CA . SER A 1 106 ? -5.595 0.717 -4.575 1.00 95.69 106 SER A CA 1
ATOM 834 C C . SER A 1 106 ? -6.381 0.105 -3.412 1.00 95.69 106 SER A C 1
ATOM 836 O O . SER A 1 106 ? -7.583 0.347 -3.280 1.00 95.69 106 SER A O 1
ATOM 838 N N . LEU A 1 107 ? -5.701 -0.618 -2.518 1.00 94.38 107 LEU A N 1
ATOM 839 C CA . LEU A 1 107 ? -6.300 -1.145 -1.296 1.00 94.38 107 LEU A CA 1
ATOM 840 C C . LEU A 1 107 ? -6.742 -0.019 -0.349 1.00 94.38 107 LEU A C 1
ATOM 842 O O . LEU A 1 107 ? -7.899 0.005 0.073 1.00 94.38 107 LEU A O 1
ATOM 846 N N . LEU A 1 108 ? -5.857 0.941 -0.060 1.00 94.25 108 LEU A N 1
ATOM 847 C CA . LEU A 1 108 ? -6.155 2.072 0.826 1.00 94.25 108 LEU A CA 1
ATOM 848 C C . LEU A 1 108 ? -7.289 2.942 0.270 1.00 94.25 108 LEU A C 1
ATOM 850 O O . LEU A 1 108 ? -8.189 3.343 1.009 1.00 94.25 108 LEU A O 1
ATOM 854 N N . LYS A 1 109 ? -7.304 3.172 -1.046 1.00 94.69 109 LYS A N 1
ATOM 855 C CA . LYS A 1 109 ? -8.382 3.883 -1.741 1.00 94.69 109 LYS A CA 1
ATOM 856 C C . LYS A 1 109 ? -9.724 3.165 -1.587 1.00 94.69 109 LYS A C 1
ATOM 858 O O . LYS A 1 109 ? -10.739 3.813 -1.328 1.00 94.69 109 LYS A O 1
ATOM 863 N N . SER A 1 110 ? -9.736 1.835 -1.700 1.00 93.38 110 SER A N 1
ATOM 864 C CA . SER A 1 110 ? -10.937 1.030 -1.455 1.00 93.38 110 SER A CA 1
ATOM 865 C C . SER A 1 110 ? -11.423 1.172 -0.011 1.00 93.38 110 SER A C 1
ATOM 867 O O . SER A 1 110 ? -12.620 1.341 0.223 1.00 93.38 110 SER A O 1
ATOM 869 N N . TRP A 1 111 ? -10.514 1.158 0.967 1.00 93.19 111 TRP A N 1
ATOM 870 C CA . TRP A 1 111 ? -10.870 1.353 2.373 1.00 93.19 111 TRP A CA 1
ATOM 871 C C . TRP A 1 111 ? -11.415 2.754 2.645 1.00 93.19 111 TRP A C 1
ATOM 873 O O . TRP A 1 111 ? -12.418 2.879 3.338 1.00 93.19 111 TRP A O 1
ATOM 883 N N . LEU A 1 112 ? -10.843 3.804 2.052 1.00 91.50 112 LEU A N 1
ATOM 884 C CA . LEU A 1 112 ? -11.397 5.159 2.154 1.00 91.50 112 LEU A CA 1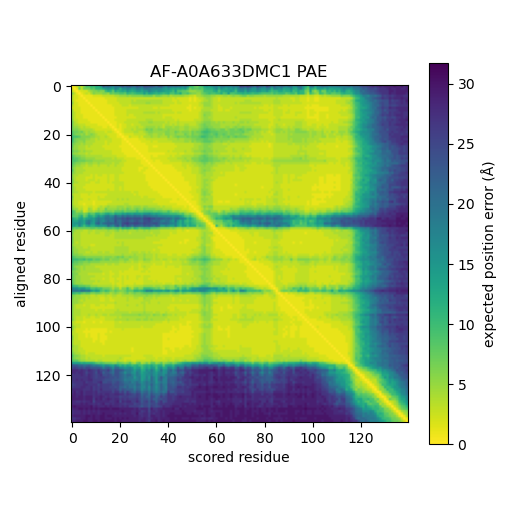
ATOM 885 C C . LEU A 1 112 ? -12.806 5.258 1.568 1.00 91.50 112 LEU A C 1
ATOM 887 O O . LEU A 1 112 ? -13.663 5.918 2.148 1.00 91.50 112 LEU A O 1
ATOM 891 N N . SER A 1 113 ? -13.069 4.594 0.443 1.00 90.19 113 SER A N 1
ATOM 892 C CA . SER A 1 113 ? -14.404 4.587 -0.163 1.00 90.19 113 SER A CA 1
ATOM 893 C C . SER A 1 113 ? -15.444 3.893 0.729 1.00 90.19 113 SER A C 1
ATOM 895 O O . SER A 1 113 ? -16.578 4.364 0.835 1.00 90.19 113 SER A O 1
ATOM 897 N N . GLN A 1 114 ? -15.049 2.809 1.403 1.00 89.12 114 GLN A N 1
ATOM 898 C CA . GLN A 1 114 ? -15.939 1.999 2.239 1.00 89.12 114 GLN A CA 1
ATOM 899 C C . GLN A 1 114 ? -16.104 2.556 3.663 1.00 89.12 114 GLN A C 1
ATOM 901 O O . GLN A 1 114 ? -17.220 2.621 4.171 1.00 89.12 114 GLN A O 1
ATOM 906 N N . TYR A 1 115 ? -15.012 2.990 4.294 1.00 86.06 115 TYR A N 1
ATOM 907 C CA . TYR A 1 115 ? -14.941 3.332 5.722 1.00 86.06 115 TYR A CA 1
ATOM 908 C C . TYR A 1 115 ? -14.604 4.810 5.981 1.00 86.06 115 TYR A C 1
ATOM 910 O O . TYR A 1 115 ? -14.703 5.291 7.106 1.00 86.06 115 TYR A O 1
ATOM 918 N N . GLY A 1 116 ? -14.244 5.576 4.947 1.00 70.44 116 GLY A N 1
ATOM 919 C CA . GLY A 1 116 ? -13.880 6.992 5.064 1.00 70.44 116 GLY A CA 1
ATOM 920 C C . GLY A 1 116 ? -15.062 7.951 5.251 1.00 70.44 116 GLY A C 1
ATOM 921 O O . GLY A 1 116 ? -14.844 9.160 5.372 1.00 70.44 116 GLY A O 1
ATOM 922 N N . ARG A 1 117 ? -16.311 7.458 5.320 1.00 66.38 117 ARG A N 1
ATOM 923 C CA . ARG A 1 117 ? -17.535 8.267 5.522 1.00 66.38 117 ARG A CA 1
ATOM 924 C C . ARG A 1 117 ? -17.688 8.827 6.950 1.00 66.38 117 ARG A C 1
ATOM 926 O O . ARG A 1 117 ? -18.781 8.866 7.502 1.00 66.38 117 ARG A O 1
ATOM 933 N N . GLY A 1 118 ? -16.600 9.328 7.529 1.00 54.09 118 GLY A N 1
ATOM 934 C CA . GLY A 1 118 ? -16.623 10.231 8.683 1.00 54.09 118 GLY A CA 1
ATOM 935 C C . GLY A 1 118 ? -16.730 11.714 8.295 1.00 54.09 118 GLY A C 1
ATOM 936 O O . GLY A 1 118 ? -17.150 12.525 9.118 1.00 54.09 118 GLY A O 1
ATOM 937 N N . LYS A 1 119 ? -16.399 12.092 7.045 1.00 48.97 119 LYS A N 1
ATOM 938 C CA . LYS A 1 119 ? -16.361 13.510 6.621 1.00 48.97 119 LYS A CA 1
ATOM 939 C C . LYS A 1 119 ? -17.744 14.143 6.374 1.00 48.97 119 LYS A C 1
ATOM 941 O O . LYS A 1 119 ? -17.854 15.354 6.529 1.00 48.97 119 LYS A O 1
ATOM 946 N N . GLU A 1 120 ? -18.803 13.370 6.103 1.00 47.22 120 GLU A N 1
ATOM 947 C CA . GLU A 1 120 ? -20.166 13.921 5.928 1.00 47.22 120 GLU A CA 1
ATOM 948 C C . GLU A 1 120 ? -20.770 14.384 7.270 1.00 47.22 120 GLU A C 1
ATOM 950 O O . GLU A 1 120 ? -21.291 15.490 7.376 1.00 47.22 120 GLU A O 1
ATOM 955 N N . ARG A 1 121 ? -20.614 13.589 8.342 1.00 49.12 121 ARG A N 1
ATOM 956 C CA . ARG A 1 121 ? -21.157 13.936 9.670 1.00 49.12 121 ARG A CA 1
ATOM 957 C C . ARG A 1 121 ? -20.332 15.003 10.388 1.00 49.12 121 ARG A C 1
ATOM 959 O O . ARG A 1 121 ? -20.910 15.803 11.110 1.00 49.12 121 ARG A O 1
ATOM 966 N N . MET A 1 122 ? -19.013 15.070 10.176 1.00 47.75 122 MET A N 1
ATOM 967 C CA . MET A 1 122 ? -18.177 16.113 10.796 1.00 47.75 122 MET A CA 1
ATOM 968 C C . MET A 1 122 ? -18.300 17.473 10.105 1.00 47.75 122 MET A C 1
ATOM 970 O O . MET A 1 122 ? -18.293 18.485 10.798 1.00 47.75 122 MET A O 1
ATOM 974 N N . ARG A 1 123 ? -18.485 17.525 8.774 1.00 49.00 123 ARG A N 1
ATOM 975 C CA . ARG A 1 123 ? -18.845 18.783 8.093 1.00 49.00 123 ARG A CA 1
ATOM 976 C C . ARG A 1 123 ? -20.218 19.285 8.536 1.00 49.00 123 ARG A C 1
ATOM 978 O O . ARG A 1 123 ? -20.335 20.466 8.834 1.00 49.00 123 ARG A O 1
ATOM 985 N N . GLN A 1 124 ? -21.212 18.404 8.665 1.00 49.06 124 GLN A N 1
ATOM 986 C CA . GLN A 1 124 ? -22.533 18.780 9.185 1.00 49.06 124 GLN A CA 1
ATOM 987 C C . GLN A 1 124 ? -22.504 19.164 10.674 1.00 49.06 124 GLN A C 1
ATOM 989 O O . GLN A 1 124 ? -23.193 20.098 11.063 1.00 49.06 124 GLN A O 1
ATOM 994 N N . ALA A 1 125 ? -21.676 18.524 11.507 1.00 50.25 125 ALA A N 1
ATOM 995 C CA . ALA A 1 125 ? -21.509 18.910 12.912 1.00 50.25 125 ALA A CA 1
ATOM 996 C C . ALA A 1 125 ? -20.768 20.252 13.068 1.00 50.25 125 ALA A C 1
ATOM 998 O O . ALA A 1 125 ? -21.163 21.075 13.889 1.00 50.25 125 ALA A O 1
ATOM 999 N N . ALA A 1 126 ? -19.749 20.519 12.246 1.00 52.53 126 ALA A N 1
ATOM 1000 C CA . ALA A 1 126 ? -19.059 21.809 12.226 1.00 52.53 126 ALA A CA 1
ATOM 1001 C C . ALA A 1 126 ? -19.945 22.944 11.670 1.00 52.53 126 ALA A C 1
ATOM 1003 O O . ALA A 1 126 ? -19.847 24.067 12.151 1.00 52.53 126 ALA A O 1
ATOM 1004 N N . GLN A 1 127 ? -20.843 22.651 10.719 1.00 53.59 127 GLN A N 1
ATOM 1005 C CA . GLN A 1 127 ? -21.830 23.606 10.185 1.00 53.59 127 GLN A CA 1
ATOM 1006 C C . GLN A 1 127 ? -23.063 23.783 11.096 1.00 53.59 127 GLN A C 1
ATOM 1008 O O . GLN A 1 127 ? -23.669 24.854 11.120 1.00 53.59 127 GLN A O 1
ATOM 1013 N N . GLY A 1 128 ? -23.426 22.763 11.880 1.00 52.50 128 GLY A N 1
ATOM 1014 C CA . GLY A 1 128 ? -24.532 22.812 12.842 1.00 52.50 128 GLY A CA 1
ATOM 1015 C C . GLY A 1 128 ? -24.200 23.590 14.120 1.00 52.50 128 GLY A C 1
ATOM 1016 O O . GLY A 1 128 ? -25.073 24.241 14.687 1.00 52.50 128 GLY A O 1
ATOM 1017 N N . VAL A 1 129 ? -22.930 23.595 14.544 1.00 52.09 129 VAL A N 1
ATOM 1018 C CA . VAL A 1 129 ? -22.464 24.384 15.701 1.00 52.09 129 VAL A CA 1
ATOM 1019 C C . VAL A 1 129 ? -22.330 25.876 15.365 1.00 52.09 129 VAL A C 1
ATOM 1021 O O . VAL A 1 129 ? -22.555 26.715 16.235 1.00 52.09 129 VAL A O 1
ATOM 1024 N N . THR A 1 130 ? -22.041 26.235 14.109 1.00 50.31 130 THR A N 1
ATOM 1025 C CA . THR A 1 130 ? -22.046 27.642 13.665 1.00 50.31 130 THR A CA 1
ATOM 1026 C C . THR A 1 130 ? -23.455 28.224 13.544 1.00 50.31 130 THR A C 1
ATOM 1028 O O . THR A 1 130 ? -23.637 29.395 13.844 1.00 50.31 130 THR A O 1
ATOM 1031 N N . SER A 1 131 ? -24.467 27.419 13.198 1.00 48.47 131 SER A N 1
ATOM 1032 C CA . SER A 1 131 ? -25.851 27.904 13.069 1.00 48.47 131 SER A CA 1
ATOM 1033 C C . SER A 1 131 ? -26.560 28.079 14.422 1.00 48.47 131 SER A C 1
ATOM 1035 O O . SER A 1 131 ? -27.311 29.033 14.606 1.00 48.47 131 SER A O 1
ATOM 1037 N N . ALA A 1 132 ? -26.275 27.231 15.418 1.00 51.06 132 ALA A N 1
ATOM 1038 C CA . ALA A 1 132 ? -26.906 27.332 16.741 1.00 51.06 132 ALA A CA 1
ATOM 1039 C C . ALA A 1 132 ? -26.445 28.550 17.570 1.00 51.06 132 ALA A C 1
ATOM 1041 O O . ALA A 1 132 ? -27.093 28.904 18.553 1.00 51.06 132 ALA A O 1
ATOM 1042 N N . ARG A 1 133 ? -25.336 29.199 17.190 1.00 50.12 133 ARG A N 1
ATOM 1043 C CA . ARG A 1 133 ? -24.788 30.366 17.901 1.00 50.12 133 ARG A CA 1
ATOM 1044 C C . ARG A 1 133 ? -25.341 31.706 17.399 1.00 50.12 133 ARG A C 1
ATOM 1046 O O . ARG A 1 133 ? -25.192 32.700 18.098 1.00 50.12 133 ARG A O 1
ATOM 1053 N N . GLU A 1 134 ? -26.007 31.727 16.242 1.00 50.69 134 GLU A N 1
ATOM 1054 C CA . GLU A 1 134 ? -26.552 32.951 15.627 1.00 50.69 134 GLU A CA 1
ATOM 1055 C C . GLU A 1 134 ? -28.040 33.204 15.944 1.00 50.69 134 GLU A C 1
ATOM 1057 O O . GLU A 1 134 ? -28.533 34.302 15.710 1.00 50.69 134 GLU A O 1
ATOM 1062 N N . TYR A 1 135 ? -28.749 32.247 16.559 1.00 51.12 135 TYR A N 1
ATOM 1063 C CA . TYR A 1 135 ? -30.180 32.374 16.904 1.00 51.12 135 TYR A CA 1
ATOM 1064 C C . TYR A 1 135 ? -30.469 32.438 18.416 1.00 51.12 135 TYR A C 1
ATOM 1066 O O . TYR A 1 135 ? -31.589 32.187 18.852 1.00 51.12 135 TYR A O 1
ATOM 1074 N N . GLY A 1 136 ? -29.468 32.783 19.231 1.00 50.16 136 GLY A N 1
ATOM 1075 C CA . GLY A 1 136 ? -29.577 32.896 20.692 1.00 50.16 136 GLY A CA 1
ATOM 1076 C C . GLY A 1 136 ? -29.306 34.307 21.214 1.00 50.16 136 GLY A C 1
ATOM 1077 O O . GLY A 1 136 ? -28.561 34.460 22.173 1.00 50.16 136 GLY A O 1
ATOM 1078 N N . GLY A 1 137 ? -29.844 35.334 20.556 1.00 45.31 137 G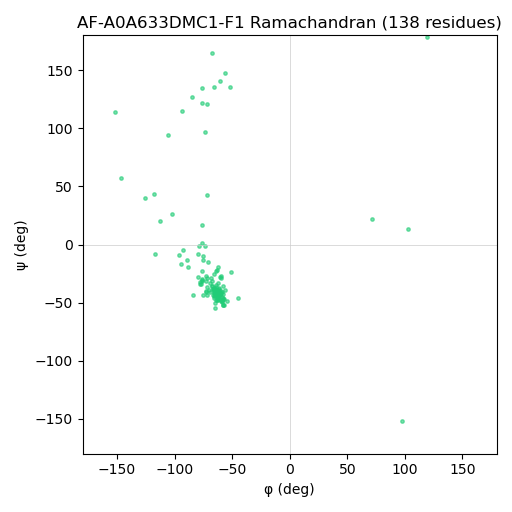LY A N 1
ATOM 1079 C CA . GLY A 1 137 ? -29.712 36.743 20.950 1.00 45.31 137 GLY A CA 1
ATOM 1080 C C . GLY A 1 137 ? -31.066 37.432 21.101 1.00 45.31 137 GLY A C 1
ATOM 1081 O O . GLY A 1 137 ? -31.243 38.545 20.624 1.00 45.31 137 GLY A O 1
ATOM 1082 N N . GLY A 1 138 ? -32.047 36.733 21.677 1.00 51.53 138 GLY A N 1
ATOM 1083 C CA . GLY A 1 138 ? -33.358 37.279 22.016 1.00 51.53 138 GLY A CA 1
ATOM 1084 C C . GLY A 1 138 ? -33.483 37.490 23.520 1.00 51.53 138 GLY A C 1
ATOM 1085 O O . GLY A 1 138 ? -33.863 36.570 24.232 1.00 51.53 138 GLY A O 1
ATOM 1086 N N . THR A 1 139 ? -33.183 38.700 23.975 1.00 47.47 139 THR A N 1
ATOM 1087 C CA . THR A 1 139 ? -33.653 39.311 25.231 1.00 47.47 139 THR A CA 1
ATOM 1088 C C . THR A 1 139 ? -33.641 40.810 24.933 1.00 47.47 139 THR A C 1
ATOM 1090 O O . THR A 1 139 ? -32.591 41.325 24.562 1.00 47.47 139 THR A O 1
ATOM 1093 N N . GLY A 1 140 ? -34.762 41.519 24.881 1.00 44.03 140 GLY A N 1
ATOM 1094 C CA . GLY A 1 140 ? -35.792 41.609 25.911 1.00 44.03 140 GLY A CA 1
ATOM 1095 C C . GLY A 1 140 ? -35.795 43.063 26.356 1.00 44.03 140 GLY A C 1
ATOM 1096 O O . GLY A 1 140 ? -34.708 43.514 26.773 1.00 44.03 140 GLY A O 1
#

Foldseek 3Di:
DDLVVLVVVLVVVLVVLVVLADPVLLQVQLVDPVLLVLLVVLLVLLVVLSDADDPPDQDPVLLVSLVVSCVVRVPSVVSLQVRRNDDPLVVCSNVSPSNSSSNSSVNSVVSCVVRVPPVVVVVVVVVVVVVVVVPPPDDD

pLDDT: mean 82.0, std 15.95, range [44.03, 96.0]